Protein AF-A0A7C5PQR2-F1 (afdb_monomer_lite)

Radius of gyration: 21.45 Å; chains: 1; bounding box: 40×19×71 Å

Secondary structure (DSSP, 8-state):
----------TTT-----S-----S----HHHHHHTT--EEEEETTTTSHHHHHHHHHHHH-TTTEEEEEEEESS-HHHHHHHHHHTT-SEEEE--

Foldseek 3Di:
DDPDPDPPDPPPPPDDDDDDDDPVDDPDPPVVVVLQVQADEDAEEALVDPVNVVVLVVCVVRVSRYAYAEYEHEPCVVVQVVSCVVRVHVYYYYDD

Structure (mmCIF, N/CA/C/O backbone):
data_AF-A0A7C5PQR2-F1
#
_entry.id   AF-A0A7C5PQR2-F1
#
loop_
_atom_site.group_PDB
_atom_site.id
_atom_site.type_symbol
_atom_site.label_atom_id
_atom_site.label_alt_id
_atom_site.label_comp_id
_atom_site.label_asym_id
_atom_site.label_entity_id
_atom_site.label_seq_id
_atom_site.pdbx_PDB_ins_code
_atom_site.Cartn_x
_atom_site.Cartn_y
_atom_site.Cartn_z
_atom_site.occupancy
_atom_site.B_iso_or_equiv
_atom_site.auth_seq_id
_atom_site.auth_comp_id
_atom_site.auth_asym_id
_atom_site.auth_atom_id
_atom_site.pdbx_PDB_model_num
ATOM 1 N N . MET A 1 1 ? -2.395 1.388 52.515 1.00 41.28 1 MET A N 1
ATOM 2 C CA . MET A 1 1 ? -2.757 2.743 52.032 1.00 41.28 1 MET A CA 1
ATOM 3 C C . MET A 1 1 ? -2.603 2.779 50.507 1.00 41.28 1 MET A C 1
ATOM 5 O O . MET A 1 1 ? -1.562 3.141 49.996 1.00 41.28 1 MET A O 1
ATOM 9 N N . SER A 1 2 ? -3.467 2.078 49.767 1.00 39.03 2 SER A N 1
ATOM 10 C CA . SER A 1 2 ? -4.622 2.630 49.028 1.00 39.03 2 SER A CA 1
ATOM 11 C C . SER A 1 2 ? -4.284 3.759 48.034 1.00 39.03 2 SER A C 1
ATOM 13 O O . SER A 1 2 ? -4.751 4.887 48.192 1.00 39.03 2 SER A O 1
ATOM 15 N N . HIS A 1 3 ? -3.564 3.433 46.955 1.00 39.03 3 HIS A N 1
ATOM 16 C CA . HIS A 1 3 ? -3.629 4.204 45.710 1.00 39.03 3 HIS A CA 1
ATOM 17 C C . HIS A 1 3 ? -4.974 3.934 45.030 1.00 39.03 3 HIS A C 1
ATOM 19 O O . HIS A 1 3 ? -5.175 2.962 44.304 1.00 39.03 3 HIS A O 1
ATOM 25 N N . ARG A 1 4 ? -5.928 4.805 45.345 1.00 38.12 4 ARG A N 1
ATOM 26 C CA . ARG A 1 4 ? -7.295 4.813 44.839 1.00 38.12 4 ARG A CA 1
ATOM 27 C C . ARG A 1 4 ? -7.275 5.360 43.411 1.00 38.12 4 ARG A C 1
ATOM 29 O O . ARG A 1 4 ? -7.474 6.552 43.197 1.00 38.12 4 ARG A O 1
ATOM 36 N N . PHE A 1 5 ? -6.991 4.496 42.436 1.00 34.69 5 PHE A N 1
ATOM 37 C CA . PHE A 1 5 ? -7.155 4.824 41.022 1.00 34.69 5 PHE A CA 1
ATOM 38 C C . PHE A 1 5 ? -8.650 5.041 40.775 1.00 34.69 5 PHE A C 1
ATOM 40 O O . PHE A 1 5 ? -9.467 4.123 40.850 1.00 34.69 5 PHE A O 1
ATOM 47 N N . VAL A 1 6 ? -9.015 6.308 40.606 1.00 47.38 6 VAL A N 1
ATOM 48 C CA . VAL A 1 6 ? -10.382 6.774 40.410 1.00 47.38 6 VAL A CA 1
ATOM 49 C C . VAL A 1 6 ? -10.948 6.097 39.167 1.00 47.38 6 VAL A C 1
ATOM 51 O O . VAL A 1 6 ? -10.625 6.472 38.041 1.00 47.38 6 VAL A O 1
ATOM 54 N N . ALA A 1 7 ? -11.821 5.113 39.382 1.00 41.84 7 ALA A N 1
ATOM 55 C CA . ALA A 1 7 ? -12.797 4.672 38.403 1.00 41.84 7 ALA A CA 1
ATOM 56 C C . ALA A 1 7 ? -13.587 5.910 37.957 1.00 41.84 7 ALA A C 1
ATOM 58 O O . ALA A 1 7 ? -14.513 6.367 38.633 1.00 41.84 7 ALA A O 1
ATOM 59 N N . ARG A 1 8 ? -13.169 6.510 36.837 1.00 44.53 8 ARG A N 1
ATOM 60 C CA . ARG A 1 8 ? -13.904 7.585 36.178 1.00 44.53 8 ARG A CA 1
ATOM 61 C C . ARG A 1 8 ? -15.182 6.973 35.624 1.00 44.53 8 ARG A C 1
ATOM 63 O O . ARG A 1 8 ? -15.232 6.440 34.525 1.00 44.53 8 ARG A O 1
ATOM 70 N N . ARG A 1 9 ? -16.210 7.032 36.462 1.00 43.47 9 ARG A N 1
ATOM 71 C CA . ARG A 1 9 ? -17.625 6.886 36.142 1.00 43.47 9 ARG A CA 1
ATOM 72 C C . ARG A 1 9 ? -17.899 7.571 34.803 1.00 43.47 9 ARG A C 1
ATOM 74 O O . ARG A 1 9 ? -17.657 8.771 34.667 1.00 43.47 9 ARG A O 1
ATOM 81 N N . CYS A 1 10 ? -18.368 6.806 33.819 1.00 42.97 10 CYS A N 1
ATOM 82 C CA . CYS A 1 10 ? -18.830 7.361 32.554 1.00 42.97 10 CYS A CA 1
ATOM 83 C C . CYS A 1 10 ? -19.928 8.384 32.875 1.00 42.97 10 CYS A C 1
ATOM 85 O O . CYS A 1 10 ? -20.990 8.030 33.394 1.00 42.97 10 CYS A O 1
ATOM 87 N N . ARG A 1 11 ? -19.640 9.669 32.638 1.00 46.16 11 ARG A N 1
ATOM 88 C CA . ARG A 1 11 ? -20.496 10.797 33.044 1.00 46.16 11 ARG A CA 1
ATOM 89 C C . ARG A 1 11 ? -21.835 10.825 32.284 1.00 46.16 11 ARG A C 1
ATOM 91 O O . ARG A 1 11 ? -22.688 11.636 32.608 1.00 46.16 11 ARG A O 1
ATOM 98 N N . LEU A 1 12 ? -22.020 9.923 31.315 1.00 48.34 12 LEU A N 1
ATOM 99 C CA . LEU A 1 12 ? -23.176 9.872 30.421 1.00 48.34 12 LEU A CA 1
ATOM 100 C C . LEU A 1 12 ? -24.243 8.826 30.778 1.00 48.34 12 LEU A C 1
ATOM 102 O O . LEU A 1 12 ? -25.362 8.977 30.309 1.00 48.34 12 LEU A O 1
ATOM 106 N N . CYS A 1 13 ? -23.964 7.790 31.583 1.00 43.69 13 CYS A N 1
ATOM 107 C CA . CYS A 1 13 ? -24.964 6.730 31.831 1.00 43.69 13 CYS A CA 1
ATOM 108 C C . CYS A 1 13 ? -25.347 6.483 33.295 1.00 43.69 13 CYS A C 1
ATOM 110 O O . CYS A 1 13 ? -26.326 5.789 33.537 1.00 43.69 13 CYS A O 1
ATOM 112 N N . GLY A 1 14 ? -24.640 7.054 34.276 1.00 45.47 14 GLY A N 1
ATOM 113 C CA . GLY A 1 14 ? -25.118 7.131 35.666 1.00 45.47 14 GLY A CA 1
ATOM 114 C C . GLY A 1 14 ? -25.469 5.817 36.395 1.00 45.47 14 GLY A C 1
ATOM 115 O O . GLY A 1 14 ? -25.950 5.904 37.519 1.00 45.47 14 GLY A O 1
ATOM 116 N N . TRP A 1 15 ? -25.229 4.627 35.832 1.00 47.97 15 TRP A N 1
ATOM 117 C CA . TRP A 1 15 ? -25.733 3.362 36.382 1.00 47.97 15 TRP A CA 1
ATOM 118 C C . TRP A 1 15 ? -24.662 2.477 37.024 1.00 47.97 15 TRP A C 1
ATOM 120 O O . TRP A 1 15 ? -23.531 2.361 36.549 1.00 47.97 15 TRP A O 1
ATOM 130 N N . ARG A 1 16 ? -25.072 1.834 38.122 1.00 54.50 16 ARG A N 1
ATOM 131 C CA . ARG A 1 16 ? -24.399 0.714 38.782 1.00 54.50 16 ARG A CA 1
ATOM 132 C C . ARG A 1 16 ? -24.961 -0.553 38.135 1.00 54.50 16 ARG A C 1
ATOM 134 O O . ARG A 1 16 ? -26.169 -0.737 38.126 1.00 54.50 16 ARG A O 1
ATOM 141 N N . VAL A 1 17 ? -24.098 -1.359 37.531 1.00 50.56 17 VAL A N 1
ATOM 142 C CA . VAL A 1 17 ? -24.479 -2.575 36.803 1.00 50.56 17 VAL A CA 1
ATOM 143 C C . VAL A 1 17 ? -24.925 -3.662 37.773 1.00 50.56 17 VAL A C 1
ATOM 145 O O . VAL A 1 17 ? -24.108 -4.225 38.496 1.00 50.56 17 VAL A O 1
ATOM 148 N N . SER A 1 18 ? -26.206 -3.986 37.727 1.00 50.62 18 SER A N 1
ATOM 149 C CA . SER A 1 18 ? -26.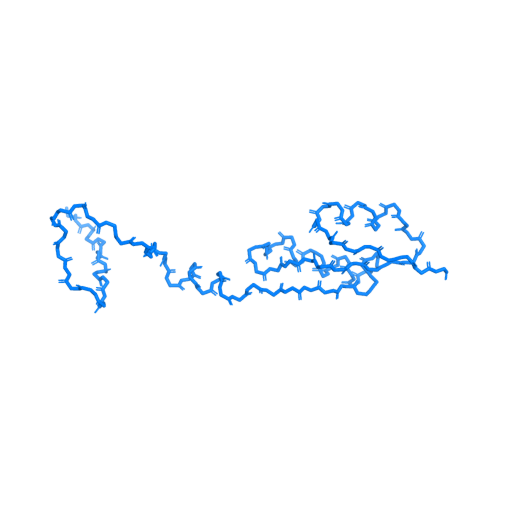719 -5.309 38.045 1.00 50.62 18 SER A CA 1
ATOM 150 C C . SER A 1 18 ? -27.640 -5.678 36.888 1.00 50.62 18 SER A C 1
ATOM 152 O O . SER A 1 18 ? -28.521 -4.902 36.537 1.00 50.62 18 SER A O 1
ATOM 154 N N . ASP A 1 19 ? -27.344 -6.819 36.274 1.00 42.69 19 ASP A N 1
ATOM 155 C CA . ASP A 1 19 ? -28.050 -7.468 35.166 1.00 42.69 19 ASP A CA 1
ATOM 156 C C . ASP A 1 19 ? -27.554 -7.153 33.739 1.00 42.69 19 ASP A C 1
ATOM 158 O O . ASP A 1 19 ? -27.738 -6.098 33.130 1.00 42.69 19 ASP A O 1
ATOM 162 N N . LEU A 1 20 ? -26.855 -8.164 33.221 1.00 51.94 20 LEU A N 1
ATOM 163 C CA . LEU A 1 20 ? -26.282 -8.325 31.893 1.00 51.94 20 LEU A CA 1
ATOM 164 C C . LEU A 1 20 ? -27.340 -8.227 30.784 1.00 51.94 20 LEU A C 1
ATOM 166 O O . LEU A 1 20 ? -27.836 -9.246 30.323 1.00 51.94 20 LEU A O 1
ATOM 170 N N . VAL A 1 21 ? -27.577 -7.032 30.238 1.00 46.47 21 VAL A N 1
ATOM 171 C CA . VAL A 1 21 ? -27.995 -6.888 28.831 1.00 46.47 21 VAL A CA 1
ATOM 172 C C . VAL A 1 21 ? -27.276 -5.704 28.172 1.00 46.47 21 VAL A C 1
ATOM 174 O O . VAL A 1 21 ? -27.737 -4.570 28.135 1.00 46.47 21 VAL A O 1
ATOM 177 N N . LYS A 1 22 ? -26.105 -6.025 27.611 1.00 44.06 22 LYS A N 1
ATOM 178 C CA . LYS A 1 22 ? -25.552 -5.504 26.347 1.00 44.06 22 LYS A CA 1
ATOM 179 C C . LYS A 1 22 ? -25.565 -3.976 26.159 1.00 44.06 22 LYS A C 1
ATOM 181 O O . LYS A 1 22 ? -26.287 -3.428 25.326 1.00 44.06 22 LYS A O 1
ATOM 186 N N . CYS A 1 23 ? -24.590 -3.304 26.770 1.00 40.81 23 CYS A N 1
ATOM 187 C CA . CYS A 1 23 ? -24.043 -2.087 26.172 1.00 40.81 23 CYS A CA 1
ATOM 188 C C . CYS A 1 23 ? -23.375 -2.461 24.830 1.00 40.81 23 CYS A C 1
ATOM 190 O O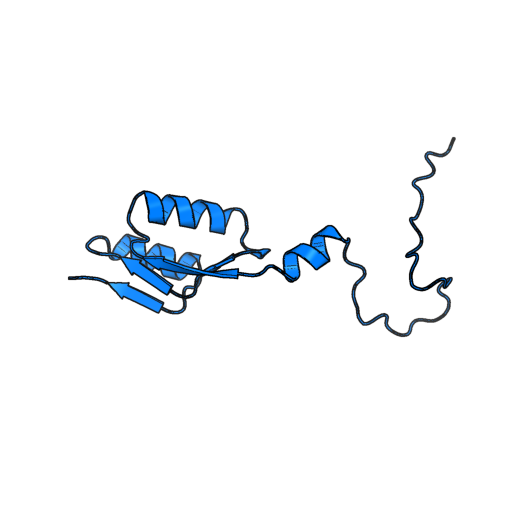 . CYS A 1 23 ? -22.214 -2.855 24.789 1.00 40.81 23 CYS A O 1
ATOM 192 N N . LYS A 1 24 ? -24.124 -2.387 23.717 1.00 48.50 24 LYS A N 1
ATOM 193 C CA . LYS A 1 24 ? -23.645 -2.679 22.346 1.00 48.50 24 LYS A CA 1
ATOM 194 C C . LYS A 1 24 ? -22.581 -1.699 21.824 1.00 48.50 24 LYS A C 1
ATOM 196 O O . LYS A 1 24 ? -22.110 -1.858 20.704 1.00 48.50 24 LYS A O 1
ATOM 201 N N . ARG A 1 25 ? -22.216 -0.672 22.589 1.00 47.59 25 ARG A N 1
ATOM 202 C CA . ARG A 1 25 ? -21.236 0.339 22.186 1.00 47.59 25 ARG A CA 1
ATOM 203 C C . ARG A 1 25 ? -20.074 0.267 23.156 1.00 47.59 25 ARG A C 1
ATOM 205 O O . ARG A 1 25 ? -20.138 0.843 24.237 1.00 47.59 25 ARG A O 1
ATOM 212 N N . GLY A 1 26 ? -19.076 -0.529 22.775 1.00 46.88 26 GLY A N 1
ATOM 213 C CA . GLY A 1 26 ? -17.860 -0.767 23.539 1.00 46.88 26 GLY A CA 1
ATOM 214 C C . GLY A 1 26 ? -17.353 0.512 24.193 1.00 46.88 26 GLY A C 1
ATOM 215 O O . GLY A 1 26 ? -17.203 1.544 23.540 1.00 46.88 26 GLY A O 1
ATOM 216 N N . CYS A 1 27 ? -17.121 0.435 25.501 1.00 46.34 27 CYS A N 1
ATOM 217 C CA . CYS A 1 27 ? -16.402 1.456 26.242 1.00 46.34 27 CYS A CA 1
ATOM 218 C C . CYS A 1 27 ? -14.941 1.408 25.785 1.00 46.34 27 CYS A C 1
ATOM 220 O O . CYS A 1 27 ? -14.091 0.782 26.411 1.00 46.34 27 CYS A O 1
ATOM 222 N N . VAL A 1 28 ? -14.674 2.001 24.629 1.00 53.44 28 VAL A N 1
ATOM 223 C CA . VAL A 1 28 ? -13.329 2.349 24.202 1.00 53.44 28 VAL A CA 1
ATOM 224 C C . VAL A 1 28 ? -12.988 3.688 24.843 1.00 53.44 28 VAL A C 1
ATOM 226 O O . VAL A 1 28 ? -13.845 4.562 24.996 1.00 53.44 28 VAL A O 1
ATOM 229 N N . THR A 1 29 ? -11.738 3.848 25.265 1.00 50.66 29 THR A N 1
ATOM 230 C CA . THR A 1 29 ? -11.242 5.136 25.755 1.00 50.66 29 THR A CA 1
ATOM 231 C C . THR A 1 29 ? -11.529 6.224 24.715 1.00 50.66 29 THR A C 1
ATOM 233 O O . THR A 1 29 ? -11.558 5.951 23.513 1.00 50.66 29 THR A O 1
ATOM 236 N N . GLU A 1 30 ? -11.714 7.473 25.151 1.00 53.09 30 GLU A N 1
ATOM 237 C CA . GLU A 1 30 ? -11.976 8.610 24.247 1.00 53.09 30 GLU A CA 1
ATOM 238 C C . GLU A 1 30 ? -10.938 8.709 23.108 1.00 53.09 30 GLU A C 1
ATOM 240 O O . GLU A 1 30 ? -11.253 9.173 22.014 1.00 53.09 30 GLU A O 1
ATOM 245 N N . LYS A 1 31 ? -9.713 8.205 23.328 1.00 49.12 31 LYS A N 1
ATOM 246 C CA . LYS A 1 31 ? -8.657 8.108 22.310 1.00 49.12 31 LYS A CA 1
ATOM 247 C C . LYS A 1 31 ? -8.958 7.064 21.229 1.00 49.12 31 LYS A C 1
ATOM 249 O O . LYS A 1 31 ? -8.857 7.376 20.048 1.00 49.12 31 LYS A O 1
ATOM 254 N N . SER A 1 32 ? -9.386 5.866 21.620 1.00 49.62 32 SER A N 1
ATOM 255 C CA . SER A 1 32 ? -9.605 4.743 20.702 1.00 49.62 32 SER A CA 1
ATOM 256 C C . SER A 1 32 ? -10.882 4.915 19.854 1.00 49.62 32 SER A C 1
ATOM 258 O O . SER A 1 32 ? -10.859 4.638 18.657 1.00 49.62 32 SER A O 1
ATOM 260 N N . ALA A 1 33 ? -11.947 5.532 20.392 1.00 56.06 33 ALA A N 1
ATOM 261 C CA . ALA A 1 33 ? -13.114 5.937 19.585 1.00 56.06 33 ALA A CA 1
ATOM 262 C C . ALA A 1 33 ? -12.804 7.052 18.570 1.00 56.06 33 ALA A C 1
ATOM 264 O O . ALA A 1 33 ? -13.404 7.093 17.496 1.00 56.06 33 ALA A O 1
ATOM 265 N N . LYS A 1 34 ? -11.896 7.979 18.901 1.00 52.84 34 LYS A N 1
ATOM 266 C CA . LYS A 1 34 ? -11.522 9.079 18.001 1.00 52.84 34 LYS A CA 1
ATOM 267 C C . LYS A 1 34 ? -10.606 8.603 16.872 1.00 52.84 34 LYS A C 1
ATOM 269 O O . LYS A 1 34 ? -10.735 9.103 15.761 1.00 52.84 34 LYS A O 1
ATOM 274 N N . GLN A 1 35 ? -9.745 7.618 17.136 1.00 58.91 35 GLN A N 1
ATOM 275 C CA . GLN A 1 35 ? -8.891 6.979 16.128 1.00 58.91 35 GLN A CA 1
ATOM 276 C C . GLN A 1 35 ? -9.703 6.213 15.080 1.00 58.91 35 GLN A C 1
ATOM 278 O O . GLN A 1 35 ? -9.503 6.441 13.894 1.00 58.91 35 GLN A O 1
ATOM 283 N N . ALA A 1 36 ? -10.702 5.429 15.499 1.00 59.00 36 ALA A N 1
ATOM 284 C CA . ALA A 1 36 ? -11.589 4.717 14.574 1.00 59.00 36 ALA A CA 1
ATOM 285 C C . ALA A 1 36 ? -12.437 5.647 13.680 1.00 59.00 36 ALA A C 1
ATOM 287 O O . ALA A 1 36 ? -12.976 5.215 12.665 1.00 59.00 36 ALA A O 1
ATOM 288 N N . LYS A 1 37 ? -12.586 6.925 14.060 1.00 55.69 37 LYS A N 1
ATOM 289 C CA . LYS A 1 37 ? -13.405 7.905 13.332 1.00 55.69 37 LYS A CA 1
ATOM 290 C C . LYS A 1 37 ? -12.630 8.706 12.281 1.00 55.69 37 LYS A C 1
ATOM 292 O O . LYS A 1 37 ? -13.266 9.332 11.443 1.00 55.69 37 LYS A O 1
ATOM 297 N N . ASP A 1 38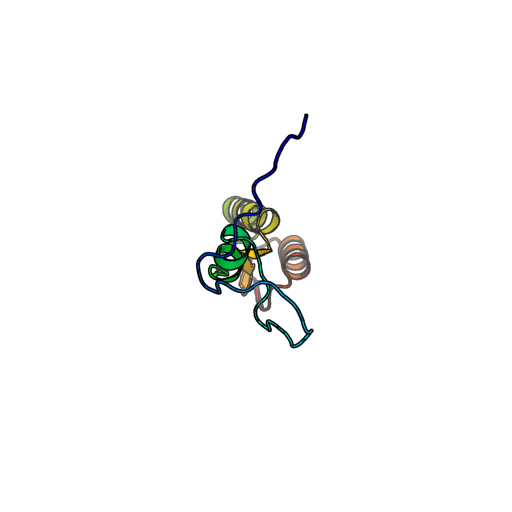 ? -11.298 8.704 12.330 1.00 74.75 38 ASP A N 1
ATOM 298 C CA . ASP A 1 38 ? -10.420 9.433 11.398 1.00 74.75 38 ASP A CA 1
ATOM 299 C C . ASP A 1 38 ? -9.644 8.457 10.502 1.00 74.75 38 ASP A C 1
ATOM 301 O O . ASP A 1 38 ? -8.448 8.624 10.272 1.00 74.75 38 ASP A O 1
ATOM 305 N N . HIS A 1 39 ? -10.323 7.401 10.048 1.00 83.56 39 HIS A N 1
ATOM 306 C CA . HIS A 1 39 ? -9.758 6.451 9.102 1.00 83.56 39 HIS A CA 1
ATOM 307 C C . HIS A 1 39 ? -9.795 7.061 7.699 1.00 83.56 39 HIS A C 1
ATOM 309 O O . HIS A 1 39 ? -10.863 7.209 7.097 1.00 83.56 39 HIS A O 1
ATOM 315 N N . LYS A 1 40 ? -8.629 7.461 7.196 1.00 90.81 40 LYS A N 1
ATOM 316 C CA . LYS A 1 40 ? -8.481 8.113 5.896 1.00 90.81 40 LYS A CA 1
ATOM 317 C C . LYS A 1 40 ? -7.959 7.128 4.870 1.00 90.81 40 LYS A C 1
ATOM 319 O O . LYS A 1 40 ? -7.015 6.383 5.118 1.00 90.81 40 LYS A O 1
ATOM 324 N N . VAL A 1 41 ? -8.567 7.175 3.697 1.00 92.31 41 VAL A N 1
ATOM 325 C CA . VAL A 1 41 ? -8.151 6.385 2.545 1.00 92.31 41 VAL A CA 1
ATOM 326 C C . VAL A 1 41 ? -7.228 7.240 1.685 1.00 92.31 41 VAL A C 1
ATOM 328 O O . VAL A 1 41 ? -7.562 8.381 1.366 1.00 92.31 41 VAL A O 1
ATOM 331 N N . LEU A 1 42 ? -6.054 6.712 1.351 1.00 93.44 42 LEU A N 1
ATOM 332 C CA . LEU A 1 42 ? -5.010 7.421 0.620 1.00 93.44 42 LEU A CA 1
ATOM 333 C C . LEU A 1 42 ? -4.747 6.763 -0.735 1.00 93.44 42 LEU A C 1
ATOM 335 O O . LEU A 1 42 ? -4.804 5.542 -0.883 1.00 93.44 42 LEU A O 1
ATOM 339 N N . SER A 1 43 ? -4.424 7.597 -1.720 1.00 94.62 43 SER A N 1
ATOM 340 C CA . SER A 1 43 ? -3.880 7.181 -3.014 1.00 94.62 43 SER A CA 1
ATOM 341 C C . SER A 1 43 ? -2.510 7.824 -3.186 1.00 94.62 43 SER A C 1
ATOM 343 O O . SER A 1 43 ? -2.397 9.046 -3.085 1.00 94.62 43 SER A O 1
ATOM 345 N N . ILE A 1 44 ? -1.469 7.020 -3.404 1.00 93.44 44 ILE A N 1
ATOM 346 C CA . ILE A 1 44 ? -0.085 7.503 -3.480 1.00 93.44 44 ILE A CA 1
ATOM 347 C C . ILE A 1 44 ? 0.387 7.444 -4.926 1.00 93.44 44 ILE A C 1
ATOM 349 O O . ILE A 1 44 ? 0.517 6.367 -5.510 1.00 93.44 4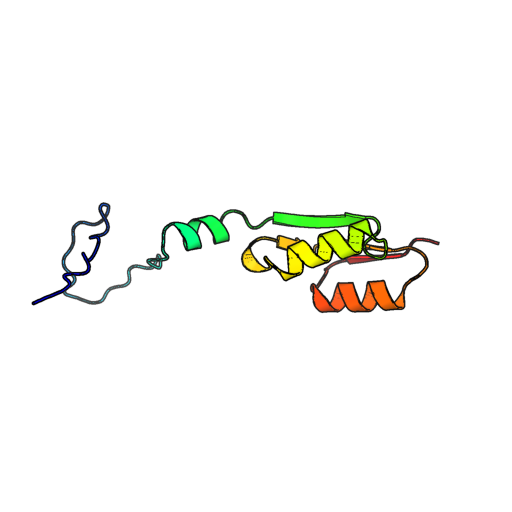4 ILE A O 1
ATOM 353 N N . LEU A 1 45 ? 0.677 8.622 -5.482 1.00 93.75 45 LEU A N 1
ATOM 354 C CA . LEU A 1 45 ? 1.236 8.762 -6.819 1.00 93.75 45 LEU A CA 1
ATOM 355 C C . LEU A 1 45 ? 2.767 8.758 -6.732 1.00 93.75 45 LEU A C 1
ATOM 357 O O . LEU A 1 45 ? 3.352 9.666 -6.145 1.00 93.75 45 LEU A O 1
ATOM 361 N N . GLY A 1 46 ? 3.420 7.736 -7.286 1.00 92.25 46 GLY A N 1
ATOM 362 C CA . GLY A 1 46 ? 4.872 7.562 -7.171 1.00 92.25 46 GLY A CA 1
ATOM 363 C C . GLY A 1 46 ? 5.311 6.908 -5.856 1.00 92.25 46 GLY A C 1
ATOM 364 O O . GLY A 1 46 ? 6.282 7.343 -5.237 1.00 92.25 46 GLY A O 1
ATOM 365 N N . ALA A 1 47 ? 4.619 5.843 -5.444 1.00 91.44 47 ALA A N 1
ATOM 366 C CA . ALA A 1 47 ? 4.893 5.043 -4.252 1.00 91.44 47 ALA A CA 1
ATOM 367 C C . ALA A 1 47 ? 6.342 4.535 -4.188 1.00 91.44 47 ALA A C 1
ATOM 369 O O . ALA A 1 47 ? 6.941 4.526 -3.119 1.00 91.44 47 ALA A O 1
ATOM 370 N N . THR A 1 48 ? 6.947 4.198 -5.329 1.00 92.25 48 THR A N 1
ATOM 371 C CA . THR A 1 48 ? 8.336 3.709 -5.411 1.00 92.25 48 THR A CA 1
ATOM 372 C C . THR A 1 48 ? 9.395 4.815 -5.297 1.00 92.25 48 THR A C 1
ATOM 374 O O . THR A 1 48 ? 10.587 4.523 -5.275 1.00 92.25 48 THR A O 1
ATOM 377 N N . GLY A 1 49 ? 8.998 6.091 -5.298 1.00 91.12 49 GLY A N 1
ATOM 378 C CA . GLY A 1 49 ? 9.907 7.223 -5.104 1.00 91.12 49 GLY A CA 1
ATOM 379 C C . GLY A 1 49 ? 10.221 7.469 -3.626 1.00 91.12 49 GLY A C 1
ATOM 380 O O . GLY A 1 49 ? 9.541 6.956 -2.744 1.00 91.12 49 GLY A O 1
ATOM 381 N N . SER A 1 50 ? 11.214 8.312 -3.335 1.00 93.25 50 SER A N 1
ATOM 382 C CA . SER A 1 50 ? 11.624 8.631 -1.954 1.00 93.25 50 SER A CA 1
ATOM 383 C C . SER A 1 50 ? 10.479 9.178 -1.090 1.00 93.25 50 SER A C 1
ATOM 385 O O . SER A 1 50 ? 10.316 8.770 0.060 1.00 93.25 50 SER A O 1
ATOM 387 N N . ILE A 1 51 ? 9.649 10.058 -1.657 1.00 91.81 51 ILE A N 1
ATOM 388 C CA . ILE A 1 51 ? 8.474 10.621 -0.978 1.00 91.81 51 ILE A CA 1
ATOM 389 C C . ILE A 1 51 ? 7.374 9.570 -0.819 1.00 91.81 51 ILE A C 1
ATOM 391 O O . ILE A 1 51 ? 6.734 9.512 0.229 1.00 91.81 51 ILE A O 1
ATOM 395 N N . GLY A 1 52 ? 7.181 8.714 -1.826 1.00 92.81 52 GLY A N 1
ATOM 396 C CA . GLY A 1 52 ? 6.222 7.615 -1.777 1.00 92.81 52 GLY A CA 1
ATOM 397 C C . GLY A 1 52 ? 6.548 6.623 -0.664 1.00 92.81 52 GLY A C 1
ATOM 398 O O . GLY A 1 52 ? 5.700 6.369 0.184 1.00 92.81 52 GLY A O 1
ATOM 399 N N . GLN A 1 53 ? 7.797 6.159 -0.595 1.00 94.44 53 GLN A N 1
ATOM 400 C CA . GLN A 1 53 ? 8.269 5.248 0.451 1.00 94.44 53 GLN A CA 1
ATOM 401 C C . GLN A 1 53 ? 8.186 5.886 1.841 1.00 94.44 53 GLN A C 1
ATOM 403 O O . GLN A 1 53 ? 7.627 5.285 2.752 1.00 94.44 53 GLN A O 1
ATOM 408 N N . SER A 1 54 ? 8.613 7.147 1.982 1.00 95.19 54 SER A N 1
ATOM 409 C CA . SER A 1 54 ? 8.457 7.889 3.244 1.00 95.19 54 SER A CA 1
ATOM 410 C C . SER A 1 54 ? 6.986 8.013 3.664 1.00 95.19 54 SER A C 1
ATOM 412 O O . SER A 1 54 ? 6.657 7.959 4.846 1.00 95.19 54 SER A O 1
ATOM 414 N N . SER A 1 55 ? 6.076 8.180 2.699 1.00 94.12 55 SER A N 1
ATOM 415 C CA . SER A 1 55 ? 4.635 8.247 2.967 1.00 94.12 55 SER A CA 1
ATOM 416 C C . SER A 1 55 ? 4.091 6.892 3.416 1.00 94.12 55 SER A C 1
ATOM 418 O O . SER A 1 55 ? 3.309 6.829 4.365 1.00 94.12 55 SER A O 1
ATOM 420 N N . LEU A 1 56 ? 4.540 5.805 2.784 1.00 93.75 56 LEU A N 1
ATOM 421 C CA . LEU A 1 56 ? 4.212 4.440 3.190 1.00 93.75 56 LEU A CA 1
ATOM 422 C C . LEU A 1 56 ? 4.716 4.137 4.606 1.00 93.75 56 LEU A C 1
ATOM 424 O O . LEU A 1 56 ? 3.983 3.536 5.384 1.00 93.75 56 LEU A O 1
ATOM 428 N N . ASP A 1 57 ? 5.887 4.639 4.999 1.00 93.69 57 ASP A N 1
ATOM 429 C CA . ASP A 1 57 ? 6.400 4.490 6.367 1.00 93.69 57 ASP A CA 1
ATOM 430 C C . ASP A 1 57 ? 5.498 5.152 7.420 1.00 93.69 57 ASP A C 1
ATOM 432 O O . ASP A 1 57 ? 5.327 4.630 8.525 1.00 93.69 57 ASP A O 1
ATOM 436 N N . VAL A 1 58 ? 4.855 6.277 7.095 1.00 91.88 58 VAL A N 1
ATOM 437 C CA . VAL A 1 58 ? 3.860 6.894 7.990 1.00 91.88 58 VAL A CA 1
ATOM 438 C C . VAL A 1 58 ? 2.629 5.999 8.134 1.00 91.88 58 VAL A C 1
ATOM 440 O O . VAL A 1 58 ? 2.114 5.840 9.243 1.00 91.88 58 VAL A O 1
ATOM 443 N N . VAL A 1 59 ? 2.182 5.387 7.036 1.00 91.75 59 VAL A N 1
ATOM 444 C CA . VAL A 1 59 ? 1.048 4.452 7.033 1.00 91.75 59 VAL A CA 1
ATOM 445 C C . VAL A 1 59 ? 1.381 3.189 7.830 1.00 91.75 59 VAL A C 1
ATOM 447 O O . VAL A 1 59 ? 0.569 2.790 8.663 1.00 91.75 59 VAL A O 1
ATOM 450 N N . ARG A 1 60 ? 2.595 2.629 7.692 1.00 91.56 60 ARG A N 1
ATOM 451 C CA . ARG A 1 60 ? 3.086 1.488 8.500 1.00 91.56 60 ARG A CA 1
ATOM 452 C C . ARG A 1 60 ? 3.013 1.764 9.996 1.00 91.56 60 ARG A C 1
ATOM 454 O O . ARG A 1 60 ? 2.655 0.887 10.773 1.00 91.56 60 ARG A O 1
ATOM 461 N N . ASN A 1 61 ? 3.342 2.987 10.403 1.00 91.50 61 ASN A N 1
ATOM 462 C CA . ASN A 1 61 ? 3.329 3.385 11.809 1.00 91.50 61 ASN A CA 1
ATOM 463 C C . ASN A 1 61 ? 1.919 3.675 12.350 1.00 91.50 61 ASN A C 1
ATOM 465 O O . ASN A 1 61 ? 1.739 3.774 13.565 1.00 91.50 61 ASN A O 1
ATOM 469 N N . GLN A 1 62 ? 0.925 3.870 11.478 1.00 89.75 62 GLN A N 1
ATOM 470 C CA . GLN A 1 62 ? -0.440 4.240 11.861 1.00 89.75 62 GLN A CA 1
ATOM 471 C C . GLN A 1 62 ? -1.503 3.506 11.015 1.00 89.75 62 GLN A C 1
ATOM 473 O O . GLN A 1 62 ? -2.363 4.167 10.420 1.00 89.75 62 GLN A O 1
ATOM 478 N N . PRO A 1 63 ? -1.499 2.159 10.987 1.00 85.12 63 PRO A N 1
ATOM 479 C CA . PRO A 1 63 ? -2.396 1.376 10.134 1.00 85.12 63 PRO A CA 1
ATOM 480 C C . PRO A 1 63 ? -3.870 1.532 10.537 1.00 85.12 63 PRO A C 1
ATOM 482 O O . PRO A 1 63 ? -4.756 1.495 9.693 1.00 85.12 63 PRO A O 1
ATOM 485 N N . ASP A 1 64 ? -4.155 1.807 11.813 1.00 84.88 64 ASP A N 1
ATOM 486 C CA . ASP A 1 64 ? -5.511 2.075 12.311 1.00 84.88 64 ASP A CA 1
ATOM 487 C C . ASP A 1 64 ? -6.122 3.378 11.765 1.00 84.88 64 ASP A C 1
ATOM 489 O O . ASP A 1 64 ? -7.326 3.604 11.894 1.00 84.88 64 ASP A O 1
ATOM 493 N N . ARG A 1 65 ? -5.299 4.280 11.213 1.00 87.75 65 ARG A N 1
ATOM 494 C CA . ARG A 1 65 ? -5.721 5.612 10.747 1.00 87.75 65 ARG A CA 1
ATOM 495 C C . ARG A 1 65 ? -5.688 5.761 9.237 1.00 87.75 65 ARG A C 1
ATOM 497 O O . ARG A 1 65 ? -6.385 6.628 8.714 1.00 87.75 65 ARG A O 1
ATOM 504 N N . PHE A 1 66 ? -4.871 4.973 8.553 1.00 90.75 66 PHE A N 1
ATOM 505 C CA . PHE A 1 66 ? -4.649 5.119 7.127 1.00 90.75 66 PHE A CA 1
ATOM 506 C C . PHE A 1 66 ? -4.789 3.780 6.426 1.00 90.75 66 PHE A C 1
ATOM 508 O O . PHE A 1 66 ? -4.188 2.791 6.830 1.00 90.75 66 PHE A O 1
ATOM 515 N N . SER A 1 67 ? -5.528 3.787 5.325 1.00 91.81 67 SER A N 1
ATOM 516 C CA . SER A 1 67 ? -5.619 2.656 4.411 1.00 91.81 67 SER A CA 1
ATOM 517 C C . SER A 1 67 ? -5.249 3.109 3.008 1.00 91.81 67 SER A C 1
ATOM 519 O O . SER A 1 67 ? -5.583 4.221 2.593 1.00 91.81 67 SER A O 1
ATOM 521 N N . ILE A 1 68 ? -4.529 2.257 2.286 1.00 94.19 68 ILE A N 1
ATOM 522 C CA . ILE A 1 68 ? -4.127 2.515 0.910 1.00 94.19 68 ILE A CA 1
ATOM 523 C C . ILE A 1 68 ? -5.183 1.944 -0.031 1.00 94.19 68 ILE A C 1
ATOM 525 O O . ILE A 1 68 ? -5.471 0.751 -0.007 1.00 94.19 68 ILE A O 1
ATOM 529 N N . GLU A 1 69 ? -5.729 2.789 -0.900 1.00 95.31 69 GLU A N 1
ATOM 530 C CA . GLU A 1 69 ? -6.618 2.337 -1.973 1.00 95.31 69 GLU A CA 1
ATOM 531 C C . GLU A 1 69 ? -5.860 2.123 -3.280 1.00 95.31 69 GLU A C 1
ATOM 533 O O . GLU A 1 69 ? -6.045 1.096 -3.931 1.00 95.31 69 GLU A O 1
ATOM 538 N N . ALA A 1 70 ? -4.976 3.058 -3.635 1.00 95.00 70 ALA A N 1
ATOM 539 C CA . ALA A 1 70 ? -4.216 2.998 -4.874 1.00 95.00 70 ALA A CA 1
ATOM 540 C C . ALA A 1 70 ? -2.742 3.365 -4.672 1.00 95.00 70 ALA A C 1
ATOM 542 O O . ALA A 1 70 ? -2.420 4.341 -3.989 1.00 95.00 70 ALA A O 1
ATOM 543 N N . LEU A 1 71 ? -1.856 2.614 -5.323 1.00 95.19 71 LEU A N 1
ATOM 544 C CA . LEU A 1 71 ? -0.431 2.916 -5.443 1.00 95.19 71 LEU A CA 1
ATOM 545 C C . LEU A 1 71 ? -0.063 3.046 -6.915 1.00 95.19 71 LEU A C 1
ATOM 547 O O . LEU A 1 71 ? -0.503 2.245 -7.739 1.00 95.19 71 LEU A O 1
ATOM 551 N N . THR A 1 72 ? 0.776 4.021 -7.250 1.00 95.12 72 THR A N 1
ATOM 552 C CA . THR A 1 72 ? 1.351 4.114 -8.594 1.00 95.12 72 THR A CA 1
ATOM 553 C C . THR A 1 72 ? 2.872 4.094 -8.555 1.00 95.12 72 THR A C 1
ATOM 555 O O . THR A 1 72 ? 3.485 4.611 -7.622 1.00 95.12 72 THR A O 1
ATOM 558 N N . GLY A 1 73 ? 3.499 3.501 -9.564 1.00 92.50 73 GLY A N 1
ATOM 559 C CA . GLY A 1 73 ? 4.953 3.441 -9.716 1.00 92.50 73 GLY A CA 1
ATOM 560 C C . GLY A 1 73 ? 5.360 3.570 -11.180 1.00 92.50 73 GLY A C 1
ATOM 561 O O . GLY A 1 73 ? 4.514 3.490 -12.062 1.00 92.50 73 GLY A O 1
ATOM 562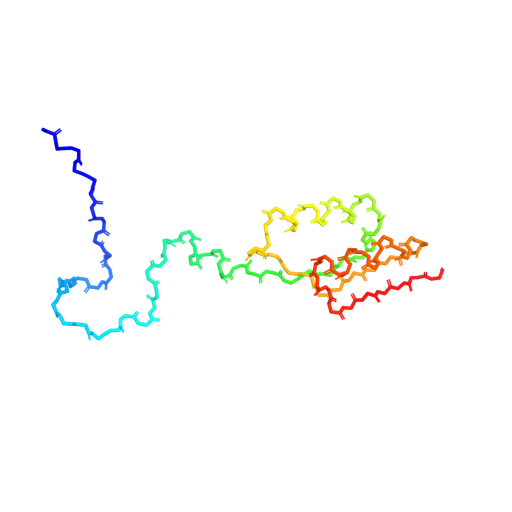 N N . ASN A 1 74 ? 6.650 3.801 -11.428 1.00 90.19 74 ASN A N 1
ATOM 563 C CA . ASN A 1 74 ? 7.204 3.836 -12.786 1.00 90.19 74 ASN A CA 1
ATOM 564 C C . ASN A 1 74 ? 8.026 2.563 -13.052 1.00 90.19 74 ASN A C 1
ATOM 566 O O . ASN A 1 74 ? 7.472 1.479 -13.136 1.00 90.19 74 ASN A O 1
ATOM 570 N N . ARG A 1 75 ? 9.361 2.651 -13.047 1.00 87.12 75 ARG A N 1
ATOM 571 C CA . ARG A 1 75 ? 10.248 1.541 -13.445 1.00 87.12 75 ARG A CA 1
ATOM 572 C C . ARG A 1 75 ? 10.414 0.405 -12.425 1.00 87.12 75 ARG A C 1
ATOM 574 O O . ARG A 1 75 ? 10.850 -0.677 -12.798 1.00 87.12 75 ARG A O 1
ATOM 581 N N . ASN A 1 76 ? 10.146 0.637 -11.137 1.00 91.31 76 ASN A N 1
ATOM 582 C CA . ASN A 1 76 ? 10.436 -0.346 -10.081 1.00 91.31 76 ASN A CA 1
ATOM 583 C C . ASN A 1 76 ? 9.211 -1.211 -9.747 1.00 91.31 76 ASN A C 1
ATOM 585 O O . ASN A 1 76 ? 8.601 -1.074 -8.685 1.00 91.31 76 ASN A O 1
ATOM 589 N N . ILE A 1 77 ? 8.845 -2.079 -10.689 1.00 92.19 77 ILE A N 1
ATOM 590 C CA . ILE A 1 77 ? 7.633 -2.907 -10.622 1.00 92.19 77 ILE A CA 1
ATOM 591 C C . ILE A 1 77 ? 7.675 -3.878 -9.441 1.00 92.19 77 ILE A C 1
ATOM 593 O O . ILE A 1 77 ? 6.689 -4.008 -8.720 1.00 92.19 77 ILE A O 1
ATOM 597 N N . ASP A 1 78 ? 8.829 -4.498 -9.188 1.00 93.62 78 ASP A N 1
ATOM 598 C CA . ASP A 1 78 ? 8.985 -5.451 -8.087 1.00 93.62 78 ASP A CA 1
ATOM 599 C C . ASP A 1 78 ? 8.737 -4.797 -6.725 1.00 93.62 78 ASP A C 1
ATOM 601 O O . ASP A 1 78 ? 8.106 -5.388 -5.849 1.00 93.62 78 ASP A O 1
ATOM 605 N N . GLN A 1 79 ? 9.230 -3.569 -6.529 1.00 93.44 79 GLN A N 1
ATOM 606 C CA . GLN A 1 79 ? 8.968 -2.825 -5.299 1.00 93.44 79 GLN A CA 1
ATOM 607 C C . GLN A 1 79 ? 7.495 -2.429 -5.195 1.00 93.44 79 GLN A C 1
ATOM 609 O O . GLN A 1 79 ? 6.896 -2.655 -4.149 1.00 93.44 79 GLN A O 1
ATOM 614 N N . LEU A 1 80 ? 6.895 -1.929 -6.281 1.00 93.69 80 LEU A N 1
ATOM 615 C CA . LEU A 1 80 ? 5.476 -1.572 -6.302 1.00 93.69 80 LEU A CA 1
ATOM 616 C C . LEU A 1 80 ? 4.579 -2.770 -5.956 1.00 93.69 80 LEU A C 1
ATOM 618 O O . LEU A 1 80 ? 3.638 -2.623 -5.181 1.00 93.69 80 LEU A O 1
ATOM 622 N N . ALA A 1 81 ? 4.872 -3.949 -6.507 1.00 94.06 81 ALA A N 1
ATOM 623 C CA . ALA A 1 81 ? 4.118 -5.168 -6.235 1.00 94.06 81 ALA A CA 1
ATOM 624 C C . ALA A 1 81 ? 4.240 -5.597 -4.765 1.00 94.06 81 ALA A C 1
ATOM 626 O O . ALA A 1 81 ? 3.234 -5.937 -4.143 1.00 94.06 81 ALA A O 1
ATOM 627 N N . ARG A 1 82 ? 5.451 -5.535 -4.190 1.00 94.81 82 ARG A N 1
ATOM 628 C CA . ARG A 1 82 ? 5.670 -5.814 -2.761 1.00 94.81 82 ARG A CA 1
ATOM 629 C C . ARG A 1 82 ? 4.880 -4.859 -1.872 1.00 94.81 82 ARG A C 1
ATOM 631 O O . ARG A 1 82 ? 4.171 -5.324 -0.985 1.00 94.81 82 ARG A O 1
ATOM 638 N N . ASP A 1 83 ? 4.951 -3.561 -2.152 1.00 93.38 83 ASP A N 1
ATOM 639 C CA . ASP A 1 83 ? 4.225 -2.548 -1.385 1.00 93.38 83 ASP A CA 1
ATOM 640 C C . ASP A 1 83 ? 2.704 -2.748 -1.517 1.00 93.38 83 ASP A C 1
ATOM 642 O O . ASP A 1 83 ? 1.979 -2.738 -0.526 1.00 93.38 83 ASP A O 1
ATOM 646 N N . ALA A 1 84 ? 2.193 -3.009 -2.724 1.00 94.19 84 ALA A N 1
ATOM 647 C CA . ALA A 1 84 ? 0.766 -3.252 -2.934 1.00 94.19 84 ALA A CA 1
ATOM 648 C C . ALA A 1 84 ? 0.243 -4.450 -2.125 1.00 94.19 84 ALA A C 1
ATOM 650 O O . ALA A 1 84 ? -0.849 -4.371 -1.561 1.00 94.19 84 ALA A O 1
ATOM 651 N N . ILE A 1 85 ? 1.029 -5.526 -2.023 1.00 94.12 85 ILE A N 1
ATOM 652 C CA . ILE A 1 85 ? 0.692 -6.697 -1.204 1.00 94.12 85 ILE A CA 1
ATOM 653 C C . ILE A 1 85 ? 0.753 -6.353 0.288 1.00 94.12 85 ILE A C 1
ATOM 655 O O . ILE A 1 85 ? -0.171 -6.694 1.024 1.00 94.12 85 ILE A O 1
ATOM 659 N N . GLU A 1 86 ? 1.807 -5.666 0.735 1.00 93.19 86 GLU A N 1
ATOM 660 C CA . GLU A 1 86 ? 1.998 -5.297 2.143 1.00 93.19 86 GLU A CA 1
ATOM 661 C C . GLU A 1 86 ? 0.844 -4.439 2.675 1.00 93.19 86 GLU A C 1
ATOM 663 O O . GLU A 1 86 ? 0.304 -4.709 3.748 1.00 93.19 86 GLU A O 1
ATOM 668 N N . PHE A 1 87 ? 0.430 -3.430 1.907 1.00 92.31 87 PHE A N 1
ATOM 669 C CA . PHE A 1 87 ? -0.630 -2.502 2.307 1.00 92.31 87 PHE A CA 1
ATOM 670 C C . PHE A 1 87 ? -2.028 -2.922 1.850 1.00 92.31 87 PHE A C 1
ATOM 672 O O . PHE A 1 87 ? -2.986 -2.188 2.096 1.00 92.31 87 PHE A O 1
ATOM 679 N N . ASN A 1 88 ? -2.152 -4.083 1.197 1.00 92.62 88 ASN A N 1
ATOM 680 C CA . ASN A 1 88 ? -3.396 -4.584 0.614 1.00 92.62 88 ASN A CA 1
ATOM 681 C C . ASN A 1 88 ? -4.092 -3.522 -0.261 1.00 92.62 88 ASN A C 1
ATOM 683 O O . ASN A 1 88 ? -5.290 -3.253 -0.139 1.00 92.62 88 ASN A O 1
ATOM 687 N N . ALA A 1 89 ? -3.298 -2.863 -1.108 1.00 93.06 89 ALA A N 1
ATOM 688 C CA . ALA A 1 89 ? -3.789 -1.839 -2.014 1.00 93.06 89 ALA A CA 1
ATOM 689 C C . ALA A 1 89 ? -4.751 -2.472 -3.026 1.00 93.06 89 ALA A C 1
ATOM 691 O O . ALA A 1 89 ? -4.438 -3.488 -3.648 1.00 93.06 89 ALA A O 1
ATOM 692 N N . LYS A 1 90 ? -5.916 -1.852 -3.233 1.00 94.50 90 LYS A N 1
ATOM 693 C CA . LYS A 1 90 ? -6.909 -2.359 -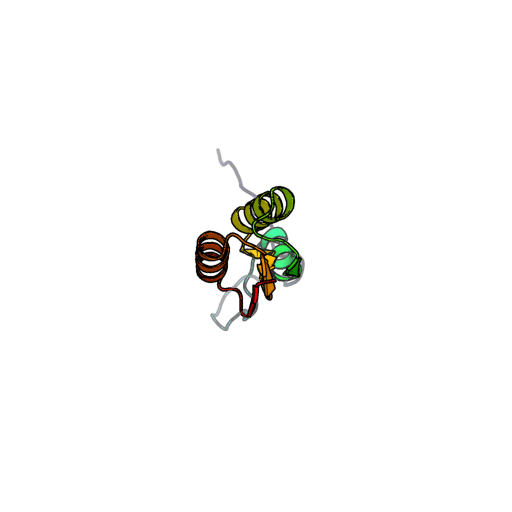4.192 1.00 94.50 90 LYS A CA 1
ATOM 694 C C . LYS A 1 90 ? -6.439 -2.217 -5.636 1.00 94.50 90 LYS A C 1
ATOM 696 O O . LYS A 1 90 ? -6.844 -3.000 -6.489 1.00 94.50 90 LYS A O 1
ATOM 701 N N . ILE A 1 91 ? -5.641 -1.187 -5.914 1.00 94.38 91 ILE A N 1
ATOM 702 C CA . ILE A 1 91 ? -5.180 -0.849 -7.259 1.00 94.38 91 ILE A CA 1
ATOM 703 C C . ILE A 1 91 ? -3.680 -0.544 -7.221 1.00 94.38 91 ILE A C 1
ATOM 705 O O . ILE A 1 91 ? -3.223 0.288 -6.438 1.00 94.38 91 ILE A O 1
ATOM 709 N N . ALA A 1 92 ? -2.922 -1.180 -8.112 1.00 93.88 92 ALA A N 1
ATOM 710 C CA . ALA A 1 92 ? -1.535 -0.837 -8.401 1.00 93.88 92 ALA A CA 1
ATOM 711 C C . ALA A 1 92 ? -1.419 -0.453 -9.881 1.00 93.88 92 ALA A C 1
ATOM 713 O O . ALA A 1 92 ? -1.816 -1.228 -10.750 1.00 93.88 92 ALA A O 1
ATOM 714 N N . VAL A 1 93 ? -0.911 0.746 -10.169 1.00 93.94 93 VAL A N 1
ATOM 715 C CA . VAL A 1 93 ? -0.760 1.264 -11.539 1.00 93.94 93 VAL A CA 1
ATOM 716 C C . VAL A 1 93 ? 0.711 1.487 -11.850 1.00 93.94 93 VAL A C 1
ATOM 718 O O . VAL A 1 93 ? 1.436 2.099 -11.067 1.00 93.94 93 VAL A O 1
ATOM 721 N N . THR A 1 94 ? 1.146 1.032 -13.015 1.00 91.69 94 THR A N 1
ATOM 722 C CA . THR A 1 94 ? 2.506 1.231 -13.515 1.00 91.69 94 THR A CA 1
ATOM 723 C C . THR A 1 94 ? 2.472 2.239 -14.656 1.00 91.69 94 THR A C 1
ATOM 725 O O . THR A 1 94 ? 1.619 2.137 -15.537 1.00 91.69 94 THR A O 1
ATOM 728 N N . ALA A 1 95 ? 3.367 3.220 -14.628 1.00 81.88 95 ALA A N 1
ATOM 729 C CA . ALA A 1 95 ? 3.649 4.082 -15.770 1.00 81.88 95 ALA A CA 1
ATOM 730 C C . ALA A 1 95 ? 4.716 3.433 -16.671 1.00 81.88 95 ALA A C 1
ATOM 732 O O . ALA A 1 95 ? 5.515 2.629 -16.183 1.00 81.88 95 ALA A O 1
ATOM 733 N N . ASP A 1 96 ? 4.662 3.763 -17.962 1.00 66.50 96 ASP A N 1
ATOM 734 C CA . ASP A 1 96 ? 5.615 3.359 -19.010 1.00 66.50 96 ASP A CA 1
ATOM 735 C C . ASP A 1 96 ? 6.838 4.298 -19.033 1.00 66.50 96 ASP A C 1
ATOM 737 O O . ASP A 1 96 ? 6.628 5.538 -19.055 1.00 66.50 96 ASP A O 1
#

Sequence (96 aa):
MSHRFVARRCRLCGWRVSDLVKCKRGCVTEKSAKQAKDHKVLSILGATGSIGQSSLDVVRNQPDRFSIEALTGNRNIDQLARDAIEFNAKIAVTAD

pLDDT: mean 74.48, std 22.08, range [34.69, 95.31]